Protein AF-A0A1C5BT43-F1 (afdb_monomer_lite)

Structure (mmCIF, N/CA/C/O backbone):
data_AF-A0A1C5BT43-F1
#
_entry.id   AF-A0A1C5BT43-F1
#
loop_
_atom_site.group_PDB
_atom_site.id
_atom_site.type_symbol
_atom_site.label_atom_id
_atom_site.label_alt_id
_atom_site.label_comp_id
_atom_site.label_asym_id
_atom_site.label_entity_id
_atom_site.label_seq_id
_atom_site.pdbx_PDB_ins_code
_atom_site.Cartn_x
_atom_site.Cartn_y
_atom_site.Cartn_z
_atom_site.occupancy
_atom_site.B_iso_or_equiv
_atom_site.auth_seq_id
_atom_site.auth_comp_id
_atom_site.auth_asym_id
_atom_site.auth_atom_id
_atom_site.pdbx_PDB_model_num
ATOM 1 N N . MET A 1 1 ? -6.831 14.622 2.334 1.00 31.16 1 MET A N 1
ATOM 2 C CA . MET A 1 1 ? -8.249 14.225 2.497 1.00 31.16 1 MET A CA 1
ATOM 3 C C . MET A 1 1 ? -8.253 12.885 3.213 1.00 31.16 1 MET A C 1
ATOM 5 O O . MET A 1 1 ? -7.374 12.098 2.884 1.00 31.16 1 MET A O 1
ATOM 9 N N . PRO A 1 2 ? -9.149 12.599 4.170 1.00 40.38 2 PRO A N 1
ATOM 10 C CA . PRO A 1 2 ? -9.306 11.234 4.648 1.00 40.38 2 PRO A CA 1
ATOM 11 C C . PRO A 1 2 ? -10.027 10.448 3.544 1.00 40.38 2 PRO A C 1
ATOM 13 O O . PRO A 1 2 ? -11.250 10.484 3.441 1.00 40.38 2 PRO A O 1
ATOM 16 N N . GLY A 1 3 ? -9.255 9.838 2.643 1.00 46.53 3 GLY A N 1
ATOM 17 C CA . GLY A 1 3 ? -9.764 8.795 1.761 1.00 46.53 3 GLY A CA 1
ATOM 18 C C . GLY A 1 3 ? -9.988 7.530 2.586 1.00 46.53 3 GLY A C 1
ATOM 19 O O . GLY A 1 3 ? -9.286 7.300 3.574 1.00 46.53 3 GLY A O 1
ATOM 20 N N . ASN A 1 4 ? -10.967 6.708 2.212 1.00 54.12 4 ASN A N 1
ATOM 21 C CA . ASN A 1 4 ? -11.049 5.347 2.738 1.00 54.12 4 ASN A CA 1
ATOM 22 C C . ASN A 1 4 ? -9.826 4.577 2.223 1.00 54.12 4 ASN A C 1
ATOM 24 O O . ASN A 1 4 ? -9.834 4.025 1.129 1.00 54.12 4 ASN A O 1
ATOM 28 N N . HIS A 1 5 ? -8.748 4.603 2.996 1.00 65.62 5 HIS A N 1
ATOM 29 C CA . HIS A 1 5 ? -7.540 3.841 2.733 1.00 65.62 5 HIS A CA 1
ATOM 30 C C . HIS A 1 5 ? -7.723 2.453 3.343 1.00 65.62 5 HIS A C 1
ATOM 32 O O . HIS A 1 5 ? -7.241 2.168 4.441 1.00 65.62 5 HIS A O 1
ATOM 38 N N . ASP A 1 6 ? -8.476 1.609 2.647 1.00 75.81 6 ASP A N 1
ATOM 39 C CA . ASP A 1 6 ? -8.770 0.262 3.117 1.00 75.81 6 ASP A CA 1
ATOM 40 C C . ASP A 1 6 ? -7.643 -0.709 2.751 1.00 75.81 6 ASP A C 1
ATOM 42 O O . A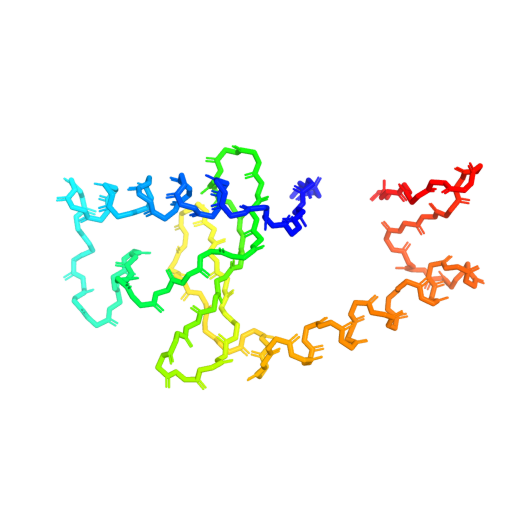SP A 1 6 ? -6.945 -0.556 1.743 1.00 75.81 6 ASP A O 1
ATOM 46 N N . LEU A 1 7 ? -7.476 -1.747 3.577 1.00 89.00 7 LEU A N 1
ATOM 47 C CA . LEU A 1 7 ? -6.666 -2.900 3.197 1.00 89.00 7 LEU A CA 1
ATOM 48 C C . LEU A 1 7 ? -7.268 -3.535 1.948 1.00 89.00 7 LEU A C 1
ATOM 50 O O . LEU A 1 7 ? -8.438 -3.926 1.926 1.00 89.00 7 LEU A O 1
ATOM 54 N N . LEU A 1 8 ? -6.445 -3.670 0.919 1.00 92.00 8 LEU A N 1
ATOM 55 C CA . LEU A 1 8 ? -6.886 -4.182 -0.362 1.00 92.00 8 LEU A CA 1
ATOM 56 C C . LEU A 1 8 ? -7.118 -5.693 -0.290 1.00 92.00 8 LEU A C 1
ATOM 58 O O . LEU A 1 8 ? -6.310 -6.454 0.238 1.00 92.00 8 LEU A O 1
ATOM 62 N N . GLY A 1 9 ? -8.219 -6.151 -0.884 1.00 92.25 9 GLY A N 1
ATOM 63 C CA . GLY A 1 9 ? -8.349 -7.554 -1.271 1.00 92.25 9 GLY A CA 1
ATOM 64 C C . GLY A 1 9 ? -7.441 -7.868 -2.463 1.00 92.25 9 GLY A C 1
ATOM 65 O O . GLY A 1 9 ? -7.092 -6.972 -3.225 1.00 92.25 9 GLY A O 1
ATOM 66 N N . LEU A 1 10 ? -7.113 -9.145 -2.684 1.00 94.88 10 LEU A N 1
ATOM 67 C CA . LEU A 1 10 ? -6.156 -9.563 -3.723 1.00 94.88 10 LEU A CA 1
ATOM 68 C C . LEU A 1 10 ? -6.460 -8.996 -5.123 1.00 94.88 10 LEU A C 1
ATOM 70 O O . LEU A 1 10 ? -5.561 -8.505 -5.792 1.00 94.88 10 LEU A O 1
ATOM 74 N N . ALA A 1 11 ? -7.728 -9.001 -5.546 1.00 93.94 11 ALA A N 1
ATOM 75 C CA . ALA A 1 11 ? -8.122 -8.458 -6.850 1.00 93.94 11 ALA A CA 1
ATOM 76 C C . ALA A 1 11 ? -7.929 -6.933 -6.954 1.00 93.94 11 ALA A C 1
ATOM 78 O O . ALA A 1 11 ? -7.673 -6.409 -8.036 1.00 93.94 11 ALA A O 1
ATOM 79 N N . ALA A 1 12 ? -8.068 -6.214 -5.838 1.00 93.38 12 ALA A N 1
ATOM 80 C CA . ALA A 1 12 ? -7.792 -4.785 -5.789 1.00 93.38 12 ALA A CA 1
ATOM 81 C C . ALA A 1 12 ? -6.279 -4.529 -5.781 1.00 93.38 12 ALA A C 1
ATOM 83 O O . ALA A 1 12 ? -5.823 -3.670 -6.523 1.00 93.38 12 ALA A O 1
ATOM 84 N N . MET A 1 13 ? -5.499 -5.337 -5.049 1.00 95.75 13 MET A N 1
ATOM 85 C CA . MET A 1 13 ? -4.031 -5.285 -5.099 1.00 95.75 13 MET A CA 1
ATOM 86 C C . MET A 1 13 ? -3.513 -5.471 -6.530 1.00 95.75 13 MET A C 1
ATOM 88 O O . MET A 1 13 ? -2.715 -4.671 -7.003 1.00 95.75 13 MET A O 1
ATOM 92 N N . GLU A 1 14 ? -4.002 -6.493 -7.239 1.00 96.38 14 GLU A N 1
ATOM 93 C CA . GLU A 1 14 ? -3.624 -6.778 -8.629 1.00 96.38 14 GLU A CA 1
ATOM 94 C C . GLU A 1 14 ? -3.988 -5.619 -9.564 1.00 96.38 14 GLU A C 1
ATOM 96 O O . GLU A 1 14 ? -3.156 -5.168 -10.352 1.00 96.38 14 GLU A O 1
ATOM 101 N N . ARG A 1 15 ? -5.209 -5.081 -9.441 1.00 95.19 15 ARG A N 1
ATOM 102 C CA . ARG A 1 15 ? -5.655 -3.934 -10.242 1.00 95.19 15 ARG A CA 1
ATOM 103 C C . ARG A 1 15 ? -4.783 -2.702 -10.008 1.00 95.19 15 ARG A C 1
ATOM 105 O O . ARG A 1 15 ? -4.330 -2.101 -10.976 1.00 95.19 15 ARG A O 1
ATOM 112 N N . THR A 1 16 ? -4.549 -2.338 -8.748 1.00 95.12 16 THR A N 1
ATOM 113 C CA . THR A 1 16 ? -3.713 -1.188 -8.380 1.00 95.12 16 THR A CA 1
ATOM 114 C C . THR A 1 16 ? -2.281 -1.384 -8.866 1.00 95.12 16 THR A C 1
ATOM 116 O O . THR A 1 16 ? -1.695 -0.456 -9.414 1.00 95.12 16 THR A O 1
ATOM 119 N N . TYR A 1 17 ? -1.733 -2.595 -8.730 1.00 95.94 17 TYR A N 1
ATOM 120 C CA . TYR A 1 17 ? -0.390 -2.920 -9.202 1.00 95.94 17 TYR A CA 1
ATOM 121 C C . TYR A 1 17 ? -0.267 -2.731 -10.717 1.00 95.94 17 TYR A C 1
ATOM 123 O O . TYR A 1 17 ? 0.644 -2.048 -11.177 1.00 95.94 17 TYR A O 1
ATOM 131 N N . HIS A 1 18 ? -1.199 -3.286 -11.496 1.00 95.94 18 HIS A N 1
ATOM 132 C CA . HIS A 1 18 ? -1.179 -3.133 -12.950 1.00 95.94 18 HIS A CA 1
ATOM 133 C C . HIS A 1 18 ? -1.353 -1.684 -13.384 1.00 95.94 18 HIS A C 1
ATOM 135 O O . HIS A 1 18 ? -0.601 -1.231 -14.238 1.00 95.94 18 HIS A O 1
ATOM 141 N N . PHE A 1 19 ? -2.271 -0.950 -12.759 1.00 93.81 19 PHE A N 1
ATOM 142 C CA . PHE A 1 19 ? -2.467 0.468 -13.044 1.00 93.81 19 PHE A CA 1
ATOM 143 C C . PHE A 1 19 ? -1.188 1.287 -12.805 1.00 93.81 19 PHE A C 1
ATOM 145 O O . PHE A 1 19 ? -0.765 2.037 -13.679 1.00 93.81 19 PHE A O 1
ATOM 152 N N . LYS A 1 20 ? -0.518 1.096 -11.661 1.00 92.94 20 LYS A N 1
ATOM 153 C CA . LYS A 1 20 ? 0.739 1.798 -11.349 1.00 92.94 20 LYS A CA 1
ATOM 154 C C . LYS A 1 20 ? 1.881 1.406 -12.292 1.00 92.94 20 LYS A C 1
ATOM 156 O O . LYS A 1 20 ? 2.624 2.274 -12.738 1.00 92.94 20 LYS A O 1
ATOM 161 N N . MET A 1 21 ? 1.989 0.122 -12.639 1.00 94.06 21 MET A N 1
ATOM 162 C CA . MET A 1 21 ? 2.961 -0.358 -13.628 1.00 94.06 21 MET A CA 1
ATOM 163 C C . MET A 1 21 ? 2.694 0.191 -15.035 1.00 94.06 21 MET A C 1
ATOM 165 O O . MET A 1 21 ? 3.640 0.421 -15.782 1.00 94.06 21 MET A O 1
ATOM 169 N N . GLU A 1 22 ? 1.430 0.374 -15.425 1.00 94.25 22 GLU A N 1
ATOM 170 C CA . GLU A 1 22 ? 1.069 0.990 -16.706 1.00 94.25 22 GLU A CA 1
ATOM 171 C C . GLU A 1 22 ? 1.474 2.462 -16.753 1.00 94.25 22 GLU A C 1
ATOM 173 O O . GLU A 1 22 ? 2.030 2.877 -17.766 1.00 94.25 22 GLU A O 1
ATOM 178 N N . ILE A 1 23 ? 1.289 3.212 -15.660 1.00 90.25 23 ILE A N 1
ATOM 179 C CA . ILE A 1 23 ? 1.767 4.599 -15.557 1.00 90.25 23 ILE A CA 1
ATOM 180 C C . ILE A 1 23 ? 3.286 4.658 -15.731 1.00 90.25 23 ILE A C 1
ATOM 182 O O . ILE A 1 23 ? 3.746 5.349 -16.629 1.00 90.25 23 ILE A O 1
ATOM 186 N N . GLU A 1 24 ? 4.056 3.886 -14.955 1.00 91.19 24 GLU A N 1
ATOM 187 C CA . GLU A 1 24 ? 5.526 3.855 -15.084 1.00 91.19 24 GLU A CA 1
ATOM 188 C C . GLU A 1 24 ? 5.976 3.443 -16.495 1.00 91.19 24 GLU A C 1
ATOM 190 O O . GLU A 1 24 ? 6.984 3.914 -17.006 1.00 91.19 24 GLU A O 1
ATOM 195 N N . ARG A 1 25 ? 5.245 2.543 -17.159 1.00 92.19 25 ARG A N 1
ATOM 196 C CA . ARG A 1 25 ? 5.581 2.129 -18.526 1.00 92.19 25 ARG A CA 1
ATOM 197 C C . ARG A 1 25 ? 5.326 3.243 -19.543 1.00 92.19 25 ARG A C 1
ATOM 199 O O . ARG A 1 25 ? 6.100 3.376 -20.491 1.00 92.19 25 ARG A O 1
ATOM 206 N N . ASP A 1 26 ? 4.206 3.946 -19.406 1.00 92.94 26 ASP A N 1
ATOM 207 C CA . ASP A 1 26 ? 3.742 4.928 -20.386 1.00 92.94 26 ASP A CA 1
ATOM 208 C C . ASP A 1 26 ? 4.404 6.306 -20.175 1.00 92.94 26 ASP A C 1
ATOM 210 O O . ASP A 1 26 ? 4.627 7.021 -21.154 1.00 92.94 26 ASP A O 1
ATOM 214 N N . ASP A 1 27 ? 4.762 6.637 -18.932 1.00 89.12 27 ASP A N 1
ATOM 215 C CA . ASP A 1 27 ? 5.472 7.851 -18.511 1.00 89.12 27 ASP A CA 1
ATOM 216 C C . ASP A 1 27 ? 6.498 7.506 -17.406 1.00 89.12 27 ASP A C 1
ATOM 218 O O . ASP A 1 27 ? 6.221 7.675 -16.214 1.00 89.12 27 ASP A O 1
ATOM 222 N N . PRO A 1 28 ? 7.655 6.921 -17.775 1.00 87.88 28 PRO A N 1
ATOM 223 C CA . PRO A 1 28 ? 8.657 6.488 -16.808 1.00 87.88 28 PRO A CA 1
ATOM 224 C C . PRO A 1 28 ? 9.281 7.674 -16.083 1.00 87.88 28 PRO A C 1
ATOM 226 O O . PRO A 1 28 ? 9.471 8.744 -16.664 1.00 87.88 28 PRO A O 1
ATOM 229 N N . SER A 1 29 ? 9.683 7.452 -14.833 1.00 85.62 29 SER A N 1
ATOM 230 C CA . SER A 1 29 ? 10.446 8.462 -14.099 1.00 85.62 29 SER A CA 1
ATOM 231 C C . SER A 1 29 ? 11.745 8.805 -14.834 1.00 85.62 29 SER A C 1
ATOM 233 O O . SER A 1 29 ? 12.460 7.920 -15.315 1.00 85.62 29 SER A O 1
ATOM 235 N N . ASP A 1 30 ? 12.087 10.095 -14.870 1.00 86.81 30 ASP A N 1
ATOM 236 C CA . ASP A 1 30 ? 13.375 10.569 -15.392 1.00 86.81 30 ASP A CA 1
ATOM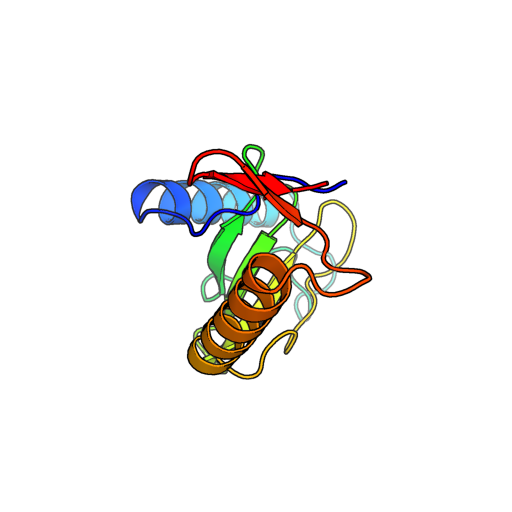 237 C C . ASP A 1 30 ? 14.564 10.015 -14.580 1.00 86.81 30 ASP A C 1
ATOM 239 O O . ASP A 1 30 ? 15.685 9.925 -15.092 1.00 86.81 30 ASP A O 1
ATOM 243 N N . ASP A 1 31 ? 14.327 9.649 -13.314 1.00 84.69 31 ASP A N 1
ATOM 244 C CA . ASP A 1 31 ? 15.327 9.078 -12.419 1.00 84.69 31 ASP A CA 1
ATOM 245 C C . ASP A 1 31 ? 15.109 7.562 -12.240 1.00 84.69 31 ASP A C 1
ATOM 247 O O . ASP A 1 31 ? 14.163 7.141 -11.568 1.00 84.69 31 ASP A O 1
ATOM 251 N N . PRO A 1 32 ? 16.000 6.710 -12.781 1.00 78.12 32 PRO A N 1
ATOM 252 C CA . PRO A 1 32 ? 15.872 5.262 -12.657 1.00 78.12 32 PRO A CA 1
ATOM 253 C C . PRO A 1 32 ? 16.124 4.741 -11.232 1.00 78.12 32 PRO A C 1
ATOM 255 O O . PRO A 1 32 ? 15.771 3.597 -10.940 1.00 78.12 32 PRO A O 1
ATOM 258 N N . GLU A 1 33 ? 16.750 5.528 -10.348 1.00 80.56 33 GLU A N 1
ATOM 259 C CA . GLU A 1 33 ? 16.889 5.186 -8.926 1.00 80.56 33 GLU A CA 1
ATOM 260 C C . GLU A 1 33 ? 15.606 5.499 -8.141 1.00 80.56 33 GLU A C 1
ATOM 262 O O . GLU A 1 33 ? 15.375 4.911 -7.081 1.00 80.56 33 GLU A O 1
ATOM 267 N N . PHE A 1 34 ? 14.744 6.361 -8.690 1.00 81.00 34 PHE A N 1
ATOM 268 C CA . PHE A 1 34 ? 13.469 6.773 -8.109 1.00 81.00 34 PHE A CA 1
ATOM 269 C C . PHE A 1 34 ? 12.328 6.625 -9.129 1.00 81.00 34 PHE A C 1
ATOM 271 O O . PHE A 1 34 ? 11.759 7.630 -9.569 1.00 81.00 34 PHE A O 1
ATOM 278 N N . PRO A 1 35 ? 11.972 5.381 -9.514 1.00 87.38 35 PRO A N 1
ATOM 279 C CA . PRO A 1 35 ? 10.822 5.146 -10.378 1.00 87.38 35 PRO A CA 1
ATOM 280 C C . PRO A 1 35 ? 9.526 5.581 -9.683 1.00 87.38 35 PRO A C 1
ATOM 282 O O . PRO A 1 35 ? 9.417 5.526 -8.452 1.00 87.38 35 PRO A O 1
ATOM 285 N N . PHE A 1 36 ? 8.519 5.948 -10.473 1.00 87.81 36 PHE A N 1
ATOM 286 C CA . PHE A 1 36 ? 7.160 6.158 -9.980 1.00 87.81 36 PHE A CA 1
ATOM 287 C C . PHE A 1 36 ? 6.588 4.850 -9.419 1.00 87.81 36 PHE A C 1
ATOM 289 O O . PHE A 1 36 ? 5.925 4.850 -8.378 1.00 87.81 36 PHE A O 1
ATOM 296 N N . TRP A 1 37 ? 6.893 3.715 -10.058 1.00 93.38 37 TRP A N 1
ATOM 297 C CA . TRP A 1 37 ? 6.571 2.396 -9.513 1.00 93.38 37 TRP A CA 1
ATOM 298 C C . TRP A 1 37 ? 7.623 1.328 -9.822 1.00 93.38 37 TRP A C 1
ATOM 300 O O . TRP A 1 37 ? 8.142 1.239 -10.929 1.00 93.38 37 TRP A O 1
ATOM 310 N N . HIS A 1 38 ? 7.891 0.444 -8.858 1.00 93.69 38 HIS A N 1
ATOM 311 C CA . HIS A 1 38 ? 8.783 -0.704 -9.039 1.00 93.69 38 HIS A CA 1
ATOM 312 C C . HIS A 1 38 ? 8.001 -2.022 -8.997 1.00 93.69 38 HIS A C 1
ATOM 314 O O . HIS A 1 38 ? 7.132 -2.226 -8.152 1.00 93.69 38 HIS A O 1
ATOM 320 N N . GLU A 1 39 ? 8.405 -3.001 -9.812 1.00 94.69 39 GLU A N 1
ATOM 321 C CA . GLU A 1 39 ? 7.768 -4.330 -9.910 1.00 94.69 39 GLU A CA 1
ATOM 322 C C . GLU A 1 39 ? 7.748 -5.152 -8.598 1.00 94.69 39 GLU A C 1
ATOM 324 O O . GLU A 1 39 ? 7.119 -6.202 -8.507 1.00 94.69 39 GLU A O 1
ATOM 329 N N . GLN A 1 40 ? 8.473 -4.705 -7.569 1.00 96.00 40 GLN A N 1
ATOM 330 C CA . GLN A 1 40 ? 8.595 -5.390 -6.277 1.00 96.00 40 GLN A CA 1
ATOM 331 C C . GLN A 1 40 ? 7.846 -4.655 -5.169 1.00 96.00 40 GLN A C 1
ATOM 333 O O . GLN A 1 40 ? 7.945 -5.033 -4.001 1.00 96.00 40 GLN A O 1
ATOM 338 N N . TRP A 1 41 ? 7.105 -3.611 -5.529 1.00 96.69 41 TRP A N 1
ATOM 339 C CA . TRP A 1 41 ? 6.239 -2.876 -4.630 1.00 96.69 41 TRP A CA 1
ATOM 340 C C . TRP A 1 41 ? 4.817 -3.386 -4.803 1.00 96.69 41 TRP A C 1
ATOM 342 O O . TRP A 1 41 ? 4.199 -3.241 -5.857 1.00 96.69 41 TRP A O 1
ATOM 352 N N . ILE A 1 42 ? 4.308 -4.031 -3.757 1.00 97.31 42 ILE A N 1
ATOM 353 C CA . ILE A 1 42 ? 2.973 -4.626 -3.755 1.00 97.31 42 ILE A CA 1
ATOM 354 C C . ILE A 1 42 ? 2.032 -3.670 -3.026 1.00 97.31 42 ILE A C 1
ATOM 356 O O . ILE A 1 42 ? 2.231 -3.443 -1.830 1.00 97.31 42 ILE A O 1
ATOM 360 N N . PRO A 1 43 ? 1.012 -3.099 -3.688 1.00 96.94 43 PRO A N 1
ATOM 361 C CA . PRO A 1 43 ? 0.080 -2.205 -3.019 1.00 96.94 43 PRO A CA 1
ATOM 362 C C . PRO A 1 43 ? -0.747 -3.006 -2.011 1.00 96.94 43 PRO A C 1
ATOM 364 O O . PRO A 1 43 ? -1.274 -4.070 -2.329 1.00 96.94 43 PRO A O 1
ATOM 367 N N . ILE A 1 44 ? -0.855 -2.497 -0.787 1.00 96.38 44 ILE A N 1
ATOM 368 C CA . ILE A 1 44 ? -1.600 -3.151 0.301 1.00 96.38 44 ILE A CA 1
ATOM 369 C C . ILE A 1 44 ? -2.750 -2.293 0.816 1.00 96.38 44 ILE A C 1
ATOM 371 O O . ILE A 1 44 ? -3.706 -2.830 1.371 1.00 96.38 44 ILE A O 1
ATOM 375 N N . ILE A 1 45 ? -2.661 -0.978 0.621 1.00 95.00 45 ILE A N 1
ATOM 376 C CA . ILE A 1 45 ? -3.676 0.007 0.980 1.00 95.00 45 ILE A CA 1
ATOM 377 C C . ILE A 1 45 ? -3.765 0.999 -0.170 1.00 95.00 45 ILE A C 1
ATOM 379 O O . ILE A 1 45 ? -2.729 1.430 -0.677 1.00 95.00 45 ILE A O 1
ATOM 383 N N . SER A 1 46 ? -4.977 1.371 -0.559 1.00 92.44 46 SER A N 1
ATOM 384 C CA . SER A 1 46 ? -5.210 2.397 -1.569 1.00 92.44 46 SER A CA 1
ATOM 385 C C . SER A 1 46 ? -6.579 3.031 -1.372 1.00 92.44 46 SER A C 1
ATOM 387 O O . SER A 1 46 ? -7.478 2.391 -0.830 1.00 92.44 46 SER A O 1
ATOM 389 N N . ASP A 1 47 ? -6.730 4.272 -1.820 1.00 88.38 47 ASP A N 1
ATOM 390 C CA . ASP A 1 47 ? -8.044 4.828 -2.132 1.00 88.38 47 ASP A CA 1
ATOM 391 C C . ASP A 1 47 ? -8.630 4.221 -3.422 1.00 88.38 47 ASP A C 1
ATOM 393 O O . ASP A 1 47 ? -7.953 3.471 -4.137 1.00 88.38 47 ASP A O 1
ATOM 397 N N . ASP A 1 48 ? -9.899 4.538 -3.700 1.00 84.06 48 ASP A N 1
ATOM 398 C CA . ASP A 1 48 ? -10.674 3.979 -4.820 1.00 84.06 48 ASP A CA 1
ATOM 399 C C . ASP A 1 48 ? -10.028 4.238 -6.192 1.00 84.06 48 ASP A C 1
ATOM 401 O O . ASP A 1 48 ? -10.114 3.393 -7.088 1.00 84.06 48 ASP A O 1
ATOM 405 N N . ASP A 1 49 ? -9.348 5.378 -6.332 1.00 85.88 49 ASP A N 1
ATOM 406 C CA . ASP A 1 49 ? -8.780 5.857 -7.596 1.00 85.88 49 ASP A CA 1
ATOM 407 C C . ASP A 1 49 ? -7.295 5.482 -7.763 1.00 85.88 49 ASP A C 1
ATOM 409 O O . ASP A 1 49 ? -6.686 5.780 -8.790 1.00 85.88 49 ASP A O 1
ATOM 413 N N . ALA A 1 50 ? -6.702 4.800 -6.777 1.00 87.75 50 ALA A N 1
ATOM 414 C CA . ALA A 1 50 ? -5.284 4.444 -6.754 1.00 87.75 50 ALA A CA 1
ATOM 415 C C . ALA A 1 50 ? -4.310 5.629 -6.805 1.00 87.75 50 ALA A C 1
ATOM 417 O O . ALA A 1 50 ? -3.139 5.473 -7.170 1.00 87.75 50 ALA A O 1
ATOM 418 N N . CYS A 1 51 ? -4.759 6.801 -6.373 1.00 88.25 51 CYS A N 1
ATOM 419 C CA . CYS A 1 51 ? -3.935 7.995 -6.256 1.00 88.25 51 CYS A CA 1
ATOM 420 C C . CYS A 1 51 ? -3.071 7.935 -4.992 1.00 88.25 51 CYS A C 1
ATOM 422 O O . CYS A 1 51 ? -1.884 8.239 -5.055 1.00 88.25 51 CYS A O 1
ATOM 424 N N . TYR A 1 52 ? -3.620 7.453 -3.875 1.00 90.06 52 TYR A N 1
ATOM 425 C CA . TYR A 1 52 ? -2.964 7.506 -2.568 1.00 90.06 52 TYR A CA 1
ATOM 426 C C . TYR A 1 52 ? -3.003 6.158 -1.857 1.00 90.06 52 TYR A C 1
ATOM 428 O O . TYR A 1 52 ? -4.052 5.517 -1.758 1.00 90.06 52 TYR A O 1
ATOM 436 N N . GLY A 1 53 ? -1.884 5.746 -1.263 1.00 94.00 53 GLY A N 1
ATOM 437 C CA . GLY A 1 53 ? -1.849 4.467 -0.569 1.00 94.00 53 GLY A CA 1
ATOM 438 C C . GLY A 1 53 ? -0.511 4.074 0.034 1.00 94.00 53 GLY A C 1
ATOM 439 O O . GLY A 1 53 ? 0.397 4.884 0.226 1.00 94.00 53 GLY A O 1
ATOM 440 N N . LYS A 1 54 ? -0.413 2.789 0.381 1.00 96.00 54 LYS A N 1
ATOM 441 C CA . LYS A 1 54 ? 0.792 2.161 0.930 1.00 96.00 54 LYS A CA 1
ATOM 442 C C . LYS A 1 54 ? 1.129 0.893 0.168 1.00 96.00 54 LYS A C 1
ATOM 444 O O . LYS A 1 54 ? 0.241 0.159 -0.275 1.00 96.00 54 LYS A O 1
ATOM 449 N N . PHE A 1 55 ? 2.419 0.608 0.085 1.00 96.94 55 PHE A N 1
ATOM 450 C CA . PHE A 1 55 ? 2.943 -0.587 -0.559 1.00 96.94 55 PHE A CA 1
ATOM 451 C C . PHE A 1 55 ? 3.929 -1.312 0.347 1.00 96.94 55 PHE A C 1
ATOM 453 O O . PHE A 1 55 ? 4.614 -0.698 1.161 1.00 96.94 55 PHE A O 1
ATOM 460 N N . LEU A 1 56 ? 4.000 -2.628 0.191 1.00 97.44 56 LEU A N 1
ATOM 461 C CA . LEU A 1 56 ? 5.071 -3.455 0.721 1.00 97.44 56 LEU A CA 1
ATOM 462 C C . LEU A 1 56 ? 6.209 -3.481 -0.299 1.00 97.44 56 LEU A C 1
ATOM 464 O O . LEU A 1 56 ? 6.016 -3.967 -1.414 1.00 97.44 56 LEU A O 1
ATOM 468 N N . ASP A 1 57 ? 7.391 -3.019 0.091 1.00 96.69 57 ASP A N 1
ATOM 469 C CA . ASP A 1 57 ? 8.610 -3.307 -0.657 1.00 96.69 57 ASP A CA 1
ATOM 470 C C . ASP A 1 57 ? 9.081 -4.723 -0.309 1.00 96.69 57 ASP A C 1
ATOM 472 O O . ASP A 1 57 ? 9.532 -4.998 0.803 1.00 96.69 57 ASP A O 1
ATOM 476 N N . VAL A 1 58 ? 8.978 -5.641 -1.269 1.00 96.50 58 VAL A N 1
ATOM 477 C CA . VAL A 1 58 ? 9.326 -7.055 -1.071 1.00 96.50 58 VAL A CA 1
ATOM 478 C C . VAL A 1 58 ? 10.825 -7.253 -0.823 1.00 96.50 58 VAL A C 1
ATOM 480 O O . VAL A 1 58 ? 11.204 -8.248 -0.202 1.00 96.50 58 VAL A O 1
ATOM 483 N N . ARG A 1 59 ? 11.694 -6.332 -1.267 1.00 94.75 59 ARG A N 1
ATOM 484 C CA . ARG A 1 59 ? 13.143 -6.443 -1.029 1.00 94.75 59 ARG A CA 1
ATOM 485 C C . ARG A 1 59 ? 13.499 -6.167 0.425 1.00 94.75 59 ARG A C 1
ATOM 487 O O . ARG A 1 59 ? 14.278 -6.916 1.009 1.00 94.75 59 ARG A O 1
ATOM 494 N N . SER A 1 60 ? 12.964 -5.084 0.981 1.00 95.62 60 SER A N 1
ATOM 495 C CA . SER A 1 60 ? 13.286 -4.632 2.339 1.00 95.62 60 SER A CA 1
ATOM 496 C C . SER A 1 60 ? 12.332 -5.181 3.403 1.00 95.62 60 SER A C 1
ATOM 498 O O . SER A 1 60 ? 12.697 -5.259 4.574 1.00 95.62 60 SER A O 1
ATOM 500 N N . GLY A 1 61 ? 11.116 -5.570 3.014 1.00 96.81 61 GLY A N 1
ATOM 501 C CA . GLY A 1 61 ? 10.024 -5.917 3.924 1.00 96.81 61 GLY A CA 1
ATOM 502 C C . GLY A 1 61 ? 9.347 -4.702 4.571 1.00 96.81 61 GLY A C 1
ATOM 503 O O . GLY A 1 61 ? 8.446 -4.882 5.395 1.00 96.81 61 GLY A O 1
ATOM 504 N N . GLN A 1 62 ? 9.768 -3.485 4.215 1.00 97.69 62 GLN A N 1
ATOM 505 C CA . GLN A 1 62 ? 9.248 -2.240 4.770 1.00 97.69 62 GLN A CA 1
ATOM 506 C C . GLN A 1 62 ? 7.984 -1.784 4.041 1.00 97.69 62 GLN A C 1
ATOM 508 O O . GLN A 1 62 ? 7.720 -2.162 2.897 1.00 97.69 62 GLN A O 1
ATOM 513 N N . ILE A 1 63 ? 7.204 -0.939 4.713 1.00 97.44 63 ILE A N 1
ATOM 514 C CA . ILE A 1 63 ? 6.019 -0.316 4.132 1.00 97.44 63 ILE A CA 1
ATOM 515 C C . ILE A 1 63 ? 6.366 1.099 3.679 1.00 97.44 63 ILE A C 1
ATOM 517 O O . ILE A 1 63 ? 6.779 1.927 4.493 1.00 97.44 63 ILE A O 1
ATOM 521 N N . GLY A 1 64 ? 6.177 1.370 2.393 1.00 95.94 64 GLY A N 1
ATOM 522 C CA . GLY A 1 64 ? 6.235 2.707 1.813 1.00 95.94 64 GLY A CA 1
ATOM 523 C C . GLY A 1 64 ? 4.848 3.322 1.628 1.00 95.94 64 GLY A C 1
ATOM 524 O O . GLY A 1 64 ? 3.822 2.676 1.871 1.00 95.94 64 GLY A O 1
ATOM 525 N N . SER A 1 65 ? 4.809 4.572 1.179 1.00 94.69 65 SER A N 1
ATOM 526 C CA . SER A 1 65 ? 3.591 5.242 0.720 1.00 94.69 65 SER A CA 1
ATOM 527 C C . SER A 1 65 ? 3.777 5.850 -0.657 1.00 94.69 65 SER A C 1
ATOM 529 O O . SER A 1 65 ? 4.877 6.261 -1.018 1.00 94.69 65 SER A O 1
ATOM 531 N N . PHE A 1 66 ? 2.683 5.908 -1.402 1.00 92.81 66 PHE A N 1
ATOM 532 C CA . PHE A 1 66 ? 2.594 6.627 -2.661 1.00 92.81 66 PHE A CA 1
ATOM 533 C C . PHE A 1 66 ? 1.453 7.634 -2.573 1.00 92.81 66 PHE A C 1
ATOM 535 O O . PHE A 1 66 ? 0.446 7.393 -1.895 1.00 92.81 66 PHE A O 1
ATOM 542 N N . ASP A 1 67 ? 1.614 8.734 -3.279 1.00 89.50 67 ASP A N 1
ATOM 543 C CA . ASP A 1 67 ? 0.611 9.761 -3.478 1.00 89.50 67 ASP A CA 1
ATOM 544 C C . ASP A 1 67 ? 0.613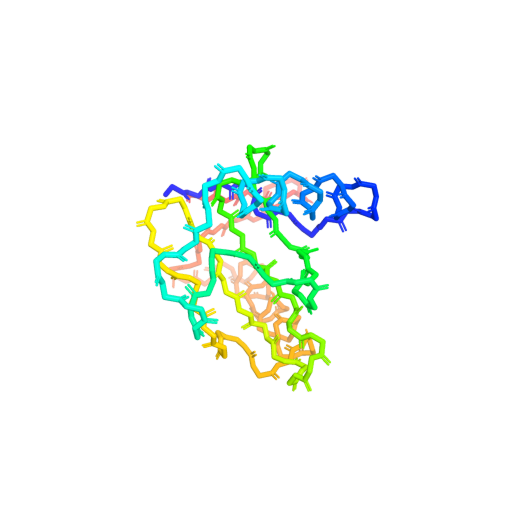 10.182 -4.951 1.00 89.50 67 ASP A C 1
ATOM 546 O O . ASP A 1 67 ? 1.456 9.762 -5.749 1.00 89.50 67 ASP A O 1
ATOM 550 N N . ASP A 1 68 ? -0.410 10.935 -5.333 1.00 81.19 68 ASP A N 1
ATOM 551 C CA . ASP A 1 68 ? -0.477 11.519 -6.659 1.00 81.19 68 ASP A CA 1
ATOM 552 C C . ASP A 1 68 ? 0.305 12.833 -6.656 1.00 81.19 68 ASP A C 1
ATOM 554 O O . ASP A 1 68 ? -0.101 13.802 -6.007 1.00 81.19 68 ASP A O 1
ATOM 558 N N . GLY A 1 69 ? 1.424 12.847 -7.376 1.00 75.19 69 GLY A N 1
ATOM 559 C CA . GLY A 1 69 ? 2.229 14.042 -7.613 1.00 75.19 69 GLY A CA 1
ATOM 560 C C . GLY A 1 69 ? 3.554 14.129 -6.855 1.00 75.19 69 GLY A C 1
ATOM 561 O O . GLY A 1 69 ? 4.374 14.950 -7.267 1.00 75.19 69 GLY A O 1
ATOM 562 N N . ASP A 1 70 ? 3.812 13.298 -5.838 1.00 79.31 70 ASP A N 1
ATOM 563 C CA . ASP A 1 70 ? 5.124 13.218 -5.189 1.00 79.31 70 ASP A CA 1
ATOM 564 C C . ASP A 1 70 ? 5.801 11.851 -5.408 1.00 79.31 70 ASP A C 1
ATOM 566 O O . ASP A 1 70 ? 5.215 10.853 -5.840 1.00 79.31 70 ASP A O 1
ATOM 570 N N . ALA A 1 71 ? 7.111 11.823 -5.156 1.00 83.88 71 ALA A N 1
ATOM 571 C CA . ALA A 1 71 ? 7.884 10.593 -5.221 1.00 83.88 71 ALA A CA 1
ATOM 572 C C . ALA A 1 71 ? 7.479 9.637 -4.080 1.00 83.88 71 ALA A C 1
ATOM 574 O O . ALA A 1 71 ? 7.229 10.090 -2.955 1.00 83.88 71 ALA A O 1
ATOM 575 N N . PRO A 1 72 ? 7.496 8.310 -4.310 1.00 89.50 72 PRO A N 1
ATOM 576 C CA . PRO A 1 72 ? 7.226 7.331 -3.267 1.00 89.50 72 PRO A CA 1
ATOM 577 C C . PRO A 1 72 ? 8.101 7.541 -2.025 1.00 89.50 72 PRO A C 1
ATOM 579 O O . PRO A 1 72 ? 9.319 7.712 -2.104 1.00 89.50 72 PRO A O 1
ATOM 582 N N . SER A 1 73 ? 7.476 7.479 -0.851 1.00 91.19 73 SER A N 1
ATOM 583 C CA . SER A 1 73 ? 8.170 7.524 0.435 1.00 91.19 73 SER A CA 1
ATOM 584 C C . SER A 1 73 ? 8.460 6.112 0.935 1.00 91.19 73 SER A C 1
ATOM 586 O O . SER A 1 73 ? 7.585 5.245 0.928 1.00 91.19 73 SER A O 1
ATOM 588 N N . PHE A 1 74 ? 9.673 5.886 1.435 1.00 91.00 74 PHE A N 1
ATOM 589 C CA . PHE A 1 74 ? 10.128 4.582 1.922 1.00 91.00 74 PHE A CA 1
ATOM 590 C C . PHE A 1 74 ? 10.212 4.537 3.445 1.00 91.00 74 PHE A C 1
ATOM 592 O O . PHE A 1 74 ? 10.446 5.552 4.098 1.00 91.00 74 PHE A O 1
ATOM 599 N N . GLY A 1 75 ? 10.057 3.338 4.015 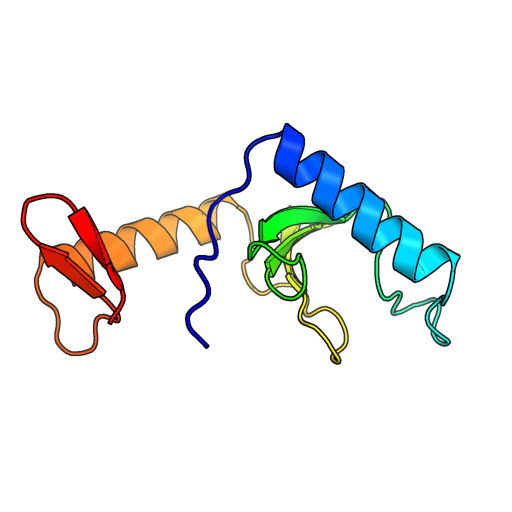1.00 90.69 75 GLY A N 1
ATOM 600 C CA . GLY A 1 75 ? 10.259 3.116 5.449 1.00 90.69 75 GLY A CA 1
ATOM 601 C C . GLY A 1 75 ? 9.235 3.813 6.349 1.00 90.69 75 GLY A C 1
ATOM 602 O O . GLY A 1 75 ? 9.537 4.081 7.507 1.00 90.69 75 GLY A O 1
ATOM 603 N N . VAL A 1 76 ? 8.030 4.089 5.839 1.00 94.12 76 VAL A N 1
ATOM 604 C CA . VAL A 1 76 ? 6.922 4.679 6.612 1.00 94.12 76 VAL A CA 1
ATOM 605 C C . VAL A 1 76 ? 6.552 3.786 7.797 1.00 94.12 76 VAL A C 1
ATOM 607 O O . VAL A 1 76 ? 6.247 4.289 8.873 1.00 94.12 76 VAL A O 1
ATOM 610 N N . HIS A 1 77 ? 6.622 2.464 7.611 1.00 95.56 77 HIS A N 1
ATOM 611 C CA . HIS A 1 77 ? 6.620 1.496 8.707 1.00 95.56 77 HIS A CA 1
ATOM 612 C C . HIS A 1 77 ? 7.713 0.452 8.468 1.00 95.56 77 HIS A C 1
ATOM 614 O O . HIS A 1 77 ? 7.932 0.020 7.334 1.00 95.56 77 HIS A O 1
ATOM 620 N N . GLU A 1 78 ? 8.369 -0.007 9.535 1.00 96.94 78 GLU A N 1
ATOM 621 C CA . GLU A 1 78 ? 9.468 -0.980 9.424 1.00 96.94 78 GLU A CA 1
ATOM 622 C C . GLU A 1 78 ? 9.018 -2.341 8.880 1.00 96.94 78 GLU A C 1
ATOM 624 O O . GLU A 1 78 ? 9.814 -3.070 8.299 1.00 96.94 78 GLU A O 1
ATOM 629 N N . SER A 1 79 ? 7.752 -2.709 9.088 1.00 96.38 79 SER A N 1
ATOM 630 C CA . SER A 1 79 ? 7.179 -3.958 8.590 1.00 96.38 79 SER A CA 1
ATOM 631 C C . SER A 1 79 ? 5.654 -3.925 8.597 1.00 96.38 79 SER A C 1
ATOM 633 O O . SER A 1 79 ? 5.031 -3.081 9.248 1.00 96.38 79 SER A O 1
ATOM 635 N N . LEU A 1 80 ? 5.042 -4.916 7.946 1.00 94.44 80 LEU A N 1
ATOM 636 C CA . LEU A 1 80 ? 3.596 -5.143 8.005 1.00 94.44 80 LEU A CA 1
ATOM 637 C C . LEU A 1 80 ? 3.094 -5.372 9.446 1.00 94.44 80 LEU A C 1
ATOM 639 O O . LEU A 1 80 ? 2.015 -4.913 9.814 1.00 94.44 80 LEU A O 1
ATOM 643 N N . THR A 1 81 ? 3.895 -6.035 10.287 1.00 96.31 81 THR A N 1
ATOM 644 C CA . THR A 1 81 ? 3.569 -6.254 11.706 1.00 96.31 81 THR A CA 1
ATOM 645 C C . THR A 1 81 ? 3.509 -4.942 12.482 1.00 96.31 81 THR A C 1
ATOM 647 O O . THR A 1 81 ? 2.609 -4.759 13.302 1.00 96.31 81 THR A O 1
ATOM 650 N N . VAL A 1 82 ? 4.449 -4.027 12.225 1.00 96.12 82 VAL A N 1
ATOM 651 C CA . VAL A 1 82 ? 4.464 -2.700 12.859 1.00 96.12 82 VAL A CA 1
ATOM 652 C C . VAL A 1 82 ? 3.233 -1.903 12.438 1.00 96.12 82 VAL A C 1
ATOM 654 O O . VAL A 1 82 ? 2.507 -1.436 13.312 1.00 96.12 82 VAL A O 1
ATOM 657 N N . LEU A 1 83 ? 2.919 -1.867 11.137 1.00 93.81 83 LEU A N 1
ATOM 658 C CA . LEU A 1 83 ? 1.711 -1.213 10.621 1.00 93.81 83 LEU A CA 1
ATOM 659 C C . LEU A 1 83 ? 0.439 -1.713 11.331 1.00 93.81 83 LEU A C 1
ATOM 661 O O . LEU A 1 83 ? -0.379 -0.915 11.793 1.00 93.81 83 LEU A O 1
ATOM 665 N N . PHE A 1 84 ? 0.261 -3.032 11.450 1.00 92.38 84 PHE A N 1
ATOM 666 C CA . PHE A 1 84 ? -0.913 -3.581 12.133 1.00 92.38 84 PHE A CA 1
ATOM 667 C C . PHE A 1 84 ? -0.907 -3.327 13.640 1.00 92.38 84 PHE A C 1
ATOM 669 O O . PHE A 1 84 ? -1.969 -3.076 14.206 1.00 92.38 84 PHE A O 1
ATOM 676 N N . SER A 1 85 ? 0.256 -3.336 14.291 1.00 94.81 85 SER A N 1
ATOM 677 C CA . SER A 1 85 ? 0.352 -3.032 15.725 1.00 94.81 85 SER A CA 1
ATOM 678 C C . SER A 1 85 ? -0.050 -1.584 16.014 1.00 94.81 85 SER A C 1
ATOM 680 O O . SER A 1 85 ? -0.847 -1.332 16.915 1.00 94.81 85 SER A O 1
ATOM 682 N N . GLU A 1 86 ? 0.424 -0.635 15.206 1.00 91.81 86 GLU A N 1
ATOM 683 C CA . GLU A 1 86 ? 0.031 0.776 15.295 1.00 91.81 86 GLU A CA 1
ATOM 684 C C . GLU A 1 86 ? -1.461 0.971 15.002 1.00 91.81 86 GLU A C 1
ATOM 686 O O . GLU A 1 86 ? -2.137 1.736 15.690 1.00 91.81 86 GLU A O 1
ATOM 691 N N . THR A 1 87 ? -2.001 0.221 14.036 1.00 87.94 87 THR A N 1
ATOM 692 C CA . THR A 1 87 ? -3.436 0.229 13.721 1.00 87.94 87 THR A CA 1
ATOM 693 C C . THR A 1 87 ? -4.276 -0.253 14.907 1.00 87.94 87 THR A C 1
ATOM 695 O O . THR A 1 87 ? -5.292 0.363 15.225 1.00 87.94 87 THR A O 1
ATOM 698 N N . VAL A 1 88 ? -3.857 -1.319 15.598 1.00 89.94 88 VAL A N 1
ATOM 699 C CA . VAL A 1 88 ? -4.542 -1.813 16.805 1.00 89.94 88 VAL A CA 1
ATOM 700 C C . VAL A 1 88 ? -4.529 -0.755 17.907 1.00 89.94 88 VAL A C 1
ATOM 702 O O . VAL A 1 88 ? -5.582 -0.461 18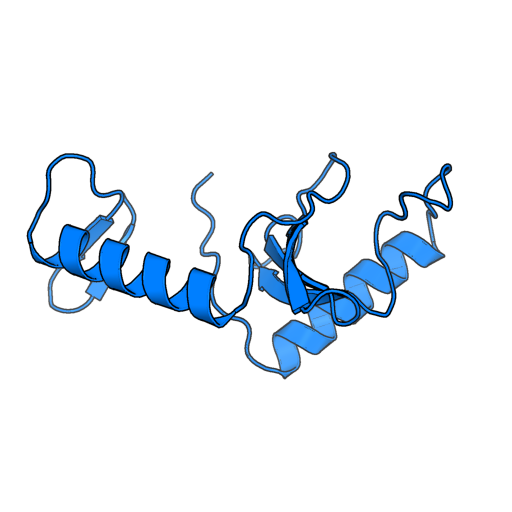.470 1.00 89.94 88 VAL A O 1
ATOM 705 N N . VAL A 1 89 ? -3.380 -0.124 18.162 1.00 90.69 89 VAL A N 1
ATOM 706 C CA . VAL A 1 89 ? -3.268 0.962 19.152 1.00 90.69 89 VAL A CA 1
ATOM 707 C C . VAL A 1 89 ? -4.203 2.125 18.805 1.00 90.69 89 VAL A C 1
ATOM 709 O O . VAL A 1 89 ? -4.894 2.646 19.682 1.00 90.69 89 VAL A O 1
ATOM 712 N N . LEU A 1 90 ? -4.283 2.511 17.528 1.00 86.75 90 LEU A N 1
ATOM 713 C CA . LEU A 1 90 ? -5.211 3.546 17.068 1.00 86.75 90 LEU A CA 1
ATOM 714 C C . LEU A 1 90 ? -6.676 3.142 17.309 1.00 86.75 90 LEU A C 1
ATOM 716 O O . LEU A 1 90 ? -7.468 3.943 17.805 1.00 86.75 90 LEU A O 1
ATOM 720 N N . MET A 1 91 ? -7.043 1.895 17.005 1.00 85.00 91 MET A N 1
ATOM 721 C CA . MET A 1 91 ? -8.395 1.381 17.249 1.00 85.00 91 MET A CA 1
ATOM 722 C C . MET A 1 91 ? -8.753 1.368 18.743 1.00 85.00 91 MET A C 1
ATOM 724 O O . MET A 1 91 ? -9.879 1.716 19.102 1.00 85.00 91 MET A O 1
ATOM 728 N N . G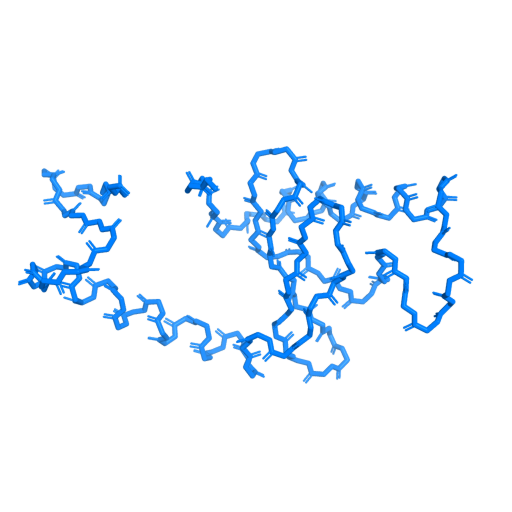LU A 1 92 ? -7.810 1.023 19.623 1.00 88.56 92 GLU A N 1
ATOM 729 C CA . GLU A 1 92 ? -7.996 1.078 21.079 1.00 88.56 92 GLU A CA 1
ATOM 730 C C . GLU A 1 92 ? -8.224 2.514 21.568 1.00 88.56 92 GLU A C 1
ATOM 732 O O . GLU A 1 92 ? -9.143 2.760 22.354 1.00 88.56 92 GLU A O 1
ATOM 737 N N . GLN A 1 93 ? -7.453 3.479 21.056 1.00 88.00 93 GLN A N 1
ATOM 738 C CA . GLN A 1 93 ? -7.624 4.903 21.366 1.00 88.00 93 GLN A CA 1
ATOM 739 C C . GLN A 1 93 ? -8.992 5.429 20.918 1.00 88.00 93 GLN A C 1
ATOM 741 O O . GLN A 1 93 ? -9.675 6.108 21.691 1.00 88.00 93 GLN A O 1
ATOM 746 N N . ILE A 1 94 ? -9.422 5.075 19.702 1.00 86.31 94 ILE A N 1
ATOM 747 C CA . ILE A 1 94 ? -10.747 5.421 19.172 1.00 86.31 94 ILE A CA 1
ATOM 748 C C . ILE A 1 94 ? -11.849 4.806 20.043 1.00 86.31 94 ILE A C 1
ATOM 750 O O . ILE A 1 94 ? -12.803 5.490 20.421 1.00 86.31 94 ILE A O 1
ATOM 754 N N . SER A 1 95 ? -11.716 3.530 20.412 1.00 85.06 95 SER A N 1
ATOM 755 C CA . SER A 1 95 ? -12.692 2.845 21.264 1.00 85.06 95 SER A CA 1
ATOM 756 C C . SER A 1 95 ? -12.762 3.432 22.678 1.00 85.06 95 SER A C 1
ATOM 758 O O . SER A 1 95 ? -13.828 3.396 23.293 1.00 85.06 95 SER A O 1
ATOM 760 N N . ALA A 1 96 ? -11.655 3.964 23.199 1.00 87.81 96 ALA A N 1
ATOM 761 C CA . ALA A 1 96 ? -11.596 4.632 24.498 1.00 87.81 96 ALA A CA 1
ATOM 762 C C . ALA A 1 96 ? -12.098 6.090 24.459 1.00 87.81 96 ALA A C 1
ATOM 764 O O . ALA A 1 96 ? -12.217 6.718 25.511 1.00 87.81 96 ALA A O 1
ATOM 765 N N . GLY A 1 97 ? -12.388 6.636 23.271 1.00 83.56 97 GLY A N 1
ATOM 766 C CA . GLY A 1 97 ? -12.771 8.038 23.101 1.00 83.56 97 GLY A CA 1
ATOM 767 C C . GLY A 1 97 ? -11.637 9.008 23.437 1.00 83.56 97 GLY A C 1
ATOM 768 O O . GLY A 1 97 ? -11.889 10.079 23.991 1.00 83.56 97 GLY A O 1
ATOM 769 N N . ALA A 1 98 ? -10.387 8.623 23.158 1.00 83.19 98 ALA A N 1
ATOM 770 C CA . ALA A 1 98 ? -9.222 9.453 23.433 1.00 83.19 98 ALA A CA 1
ATOM 771 C C . ALA A 1 98 ? -9.297 10.793 22.680 1.00 83.19 98 ALA A C 1
ATOM 773 O O . ALA A 1 98 ? -9.684 10.866 21.512 1.00 83.19 98 ALA A O 1
ATOM 774 N N . GLN A 1 99 ? -8.908 11.874 23.355 1.00 71.06 99 GLN A N 1
ATOM 775 C CA . GLN A 1 99 ? -8.921 13.211 22.774 1.00 71.06 99 GLN A CA 1
ATOM 776 C C . GLN A 1 99 ? -7.913 13.295 21.615 1.00 71.06 99 GLN A C 1
ATOM 778 O O . GLN A 1 99 ? -6.728 13.047 21.815 1.00 71.06 99 GLN A O 1
ATOM 783 N N . GLY A 1 100 ? -8.387 13.649 20.415 1.00 67.06 100 GLY A N 1
ATOM 784 C CA . GLY A 1 100 ? -7.565 13.712 19.197 1.00 67.06 100 GLY A CA 1
ATOM 785 C C . GLY A 1 100 ? -7.603 12.456 18.318 1.00 67.06 100 GLY A C 1
ATOM 786 O O . GLY A 1 100 ? -6.943 12.438 17.284 1.00 67.06 100 GLY A O 1
ATOM 787 N N . ALA A 1 101 ? -8.379 11.431 18.685 1.00 71.62 101 ALA A N 1
ATOM 788 C CA . ALA A 1 101 ? -8.642 10.304 17.797 1.00 71.62 101 ALA A CA 1
ATOM 789 C C . ALA A 1 101 ? -9.396 10.781 16.538 1.00 71.62 101 ALA A C 1
ATOM 791 O O . ALA A 1 101 ? -10.411 11.466 16.644 1.00 71.62 101 ALA A O 1
ATOM 792 N N . THR A 1 102 ? -8.915 10.407 15.350 1.00 75.62 102 THR A N 1
ATOM 793 C CA . THR A 1 102 ? -9.477 10.797 14.037 1.00 75.62 102 THR A CA 1
ATOM 794 C C . THR A 1 102 ? -10.734 10.009 13.652 1.00 75.62 102 THR A C 1
ATOM 796 O O . THR A 1 102 ? -11.097 9.907 12.482 1.00 75.62 102 THR A O 1
ATOM 799 N N . GLY A 1 103 ? -11.401 9.403 14.629 1.00 77.12 103 GLY A N 1
ATOM 800 C CA . GLY A 1 103 ? -12.605 8.628 14.406 1.00 77.12 103 GLY A CA 1
ATOM 801 C C . GLY A 1 103 ? -13.304 8.259 15.704 1.00 77.12 103 GLY A C 1
ATOM 802 O O . GLY A 1 103 ? -12.772 8.410 16.806 1.00 77.12 103 GLY A O 1
ATOM 803 N N . ARG A 1 104 ? -14.521 7.743 15.563 1.00 83.00 104 ARG A N 1
ATOM 804 C CA . ARG A 1 104 ? -15.370 7.292 16.665 1.00 83.00 104 ARG A CA 1
ATOM 805 C C . ARG A 1 104 ? -16.146 6.042 16.290 1.00 83.00 104 ARG A C 1
ATOM 807 O O . ARG A 1 104 ? -16.514 5.836 15.135 1.00 83.00 104 ARG A O 1
ATOM 814 N N . VAL A 1 105 ? -16.479 5.232 17.292 1.00 82.00 105 VAL A N 1
ATOM 815 C CA . VAL A 1 105 ? -17.389 4.097 17.105 1.00 82.00 105 VAL A CA 1
ATOM 816 C C . VAL A 1 105 ? -18.832 4.562 17.293 1.00 82.00 105 VAL A C 1
ATOM 818 O O . VAL A 1 105 ? -19.241 4.940 18.390 1.00 82.00 105 VAL A O 1
ATOM 821 N N . GLN A 1 106 ? -19.640 4.500 16.233 1.00 83.00 106 GLN A N 1
ATOM 822 C CA . GLN A 1 106 ? -21.070 4.805 16.275 1.00 83.00 106 GLN A CA 1
ATOM 823 C C . GLN A 1 106 ? -21.885 3.574 15.864 1.00 83.00 106 GLN A C 1
ATOM 825 O O . GLN A 1 106 ? -21.786 3.092 14.740 1.00 83.00 106 GLN A O 1
ATOM 830 N N . ARG A 1 107 ? -22.718 3.056 16.782 1.00 85.69 107 ARG A N 1
ATOM 831 C CA . ARG A 1 107 ? -23.558 1.855 16.562 1.00 85.69 107 ARG A CA 1
ATOM 832 C C . ARG A 1 107 ? -22.762 0.634 16.059 1.00 85.69 107 ARG A C 1
ATOM 834 O O . ARG A 1 107 ? -23.221 -0.087 15.178 1.00 85.69 107 ARG A O 1
ATOM 841 N N . GLY A 1 108 ? -21.564 0.424 16.607 1.00 80.69 108 GLY A N 1
ATOM 842 C CA . GLY A 1 108 ? -20.682 -0.687 16.228 1.00 80.69 108 GLY A CA 1
ATOM 843 C C . GLY A 1 108 ? -19.950 -0.502 14.895 1.00 80.69 108 GLY A C 1
ATOM 844 O O . GLY A 1 108 ? -19.329 -1.445 14.421 1.00 80.69 108 GLY A O 1
ATOM 845 N N . ARG A 1 109 ? -20.016 0.687 14.282 1.00 78.38 109 ARG A N 1
ATOM 846 C CA . ARG A 1 109 ? -19.253 1.037 13.079 1.00 78.38 109 ARG A CA 1
ATOM 847 C C . ARG A 1 109 ? -18.180 2.056 13.413 1.00 78.38 109 ARG A C 1
ATOM 849 O O . ARG A 1 109 ? -18.452 2.997 14.156 1.00 78.38 109 ARG A O 1
ATOM 856 N N . LEU A 1 110 ? -16.997 1.870 12.842 1.00 78.44 110 LEU A N 1
ATOM 857 C CA . LEU A 1 110 ? -15.952 2.881 12.845 1.00 78.44 110 LEU A CA 1
ATOM 858 C C . LEU A 1 110 ? -16.336 3.987 11.856 1.00 78.44 110 LEU A C 1
ATOM 860 O O . LEU A 1 110 ? -16.653 3.697 10.705 1.00 78.44 110 LEU A O 1
ATOM 864 N N . ILE A 1 111 ? -16.363 5.228 12.332 1.00 80.31 111 ILE A N 1
ATOM 865 C CA . ILE A 1 111 ? -16.598 6.430 11.532 1.00 80.31 111 ILE A CA 1
ATOM 866 C C . ILE A 1 111 ? -15.351 7.295 11.666 1.00 80.31 111 ILE A C 1
ATOM 868 O O . ILE A 1 111 ? -14.976 7.631 12.787 1.00 80.31 111 ILE A O 1
ATOM 872 N N . TRP A 1 112 ? -14.726 7.629 10.545 1.00 72.56 112 TRP A N 1
ATOM 873 C CA . TRP A 1 112 ? -13.623 8.586 10.490 1.00 72.56 112 TRP A CA 1
ATOM 874 C C . TRP A 1 112 ? -14.199 10.013 10.504 1.00 72.56 112 TRP A C 1
ATOM 876 O O . TRP A 1 112 ? -15.211 10.256 9.840 1.00 72.56 112 TRP A O 1
ATOM 886 N N . ASP A 1 113 ? -13.627 10.902 11.321 1.00 63.28 113 ASP A N 1
ATOM 887 C CA . ASP A 1 113 ? -14.042 12.313 11.464 1.00 63.28 113 ASP A CA 1
ATOM 888 C C . ASP A 1 113 ? -13.264 13.245 10.514 1.00 63.28 113 ASP A C 1
ATOM 890 O O . ASP A 1 113 ? -12.074 12.965 10.231 1.00 63.28 113 ASP A O 1
#

Secondary structure (DSSP, 8-state):
-----EEPPHHHHHHHHHHHHHHHHHS--S-TTS-S--TTEEEEEE-TTSSSEEEEETTT--EEEE-SSSPPEEEEES-HHHHHHHHHHHHHHHHTT-TT-SEEEETTEEEE-

Foldseek 3Di:
DPAPFDFDDPVRQVVLLVVQVVCCVVPFDPDPVFTSDDPQWTFGTAGPVSQWGWTQRNVQQAIWIHHHPDTIGTRPDNHPVRVVVVVVVLVVCQDVVPPPRQWHQDPNDTDGD

pLDDT: mean 87.27, std 11.45, range [31.16, 97.69]

Radius of gyration: 15.62 Å; chains: 1; bounding box: 40×24×45 Å

Sequence (113 aa):
MPGNHDLLGLAAMERTYHFKMEIERDDPSDDPEFPFWHEQWIPIISDDDACYGKFLDVRSGQIGSFDDGDAPSFGVHESLTVLFSETVVLMEQISAGAQGATGRVQRGRLIWD